Protein AF-A0A6A0QUQ3-F1 (afdb_monomer_lite)

Radius of gyration: 17.4 Å; chains: 1; bounding box: 43×22×56 Å

Sequence (161 aa):
MRSDGTLDIVVGSLIAGLGSYAFQFIAGRSLGEEAFAPIGVLLTAHFLAFLIVLVPVEQFIIRRLTLGARGWVLPVRGVALVVVTGMAAAITVAVSGDDYFRFTDRETLVMFAVATVVTHFVFATGRGYLAGFRRFRAYGRSSAAASLLRVAIAAAVALTV

Secondary structure (DSSP, 8-state):
----SHHHHHHHHHHHHHHHHHHHHHHHHHHHHHHHHHHHHHHHHHHHHIIIIIHHHHHHHHHHHHTT--S----HHHHHHHHHHHHHHHHHHHHHHHHH-TTS-HHHHHHHHHHHHHHHHHHHHHHHHHHHTT-HHHHHHHHHHHHHHHHHHHHHHHTT-

pLDDT: mean 84.94, std 10.02, range [44.75, 97.25]

Structure (mmCIF, N/CA/C/O backbone):
data_AF-A0A6A0QUQ3-F1
#
_entry.id   AF-A0A6A0QUQ3-F1
#
loop_
_atom_site.group_PDB
_atom_site.id
_atom_site.type_symbol
_atom_site.label_atom_id
_atom_site.label_alt_id
_atom_site.label_comp_id
_atom_site.label_asym_id
_atom_site.label_entity_id
_atom_site.label_seq_id
_atom_site.pdbx_PDB_ins_code
_atom_site.Cartn_x
_atom_site.Cartn_y
_atom_site.Cartn_z
_atom_site.occupancy
_atom_site.B_iso_or_equiv
_atom_site.auth_seq_id
_atom_site.auth_comp_id
_atom_site.auth_asym_id
_atom_site.auth_atom_id
_atom_site.pdbx_PDB_model_num
ATOM 1 N N . MET A 1 1 ? 0.926 9.967 30.945 1.00 44.75 1 MET A N 1
ATOM 2 C CA . MET A 1 1 ? -0.034 9.720 29.844 1.00 44.75 1 MET A CA 1
ATOM 3 C C . MET A 1 1 ? 0.541 8.609 28.974 1.00 44.75 1 MET A C 1
ATOM 5 O O . MET A 1 1 ? 1.677 8.749 28.542 1.00 44.75 1 MET A O 1
ATOM 9 N N . ARG A 1 2 ? -0.151 7.474 28.786 1.00 55.97 2 ARG A N 1
ATOM 10 C CA . ARG A 1 2 ? 0.251 6.495 27.753 1.00 55.97 2 ARG A CA 1
ATOM 11 C C . ARG A 1 2 ? 0.114 7.203 26.401 1.00 55.97 2 ARG A C 1
ATOM 13 O O . ARG A 1 2 ? -0.927 7.820 26.192 1.00 55.97 2 ARG A O 1
ATOM 20 N N . SER A 1 3 ? 1.144 7.187 25.550 1.00 73.88 3 SER A N 1
ATOM 21 C CA . SER A 1 3 ? 1.060 7.844 24.241 1.00 73.88 3 SER A CA 1
ATOM 22 C C . SER A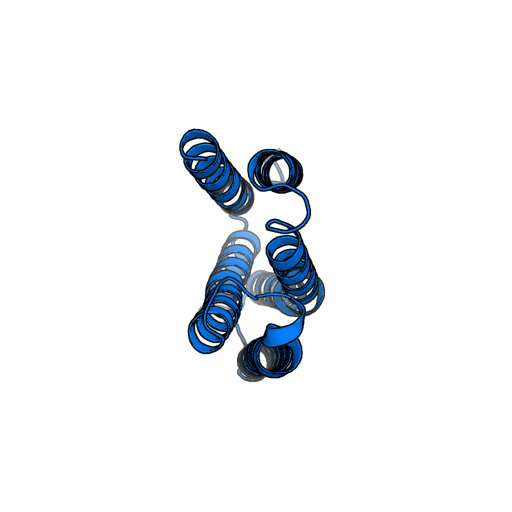 1 3 ? -0.124 7.265 23.466 1.00 73.88 3 SER A C 1
ATOM 24 O O . SER A 1 3 ? -0.360 6.057 23.464 1.00 73.88 3 SER A O 1
ATOM 26 N N . ASP A 1 4 ? -0.903 8.135 22.839 1.00 83.31 4 ASP A N 1
ATOM 27 C CA . ASP A 1 4 ? -2.070 7.785 22.023 1.00 83.31 4 ASP A CA 1
ATOM 28 C C . ASP A 1 4 ? -1.695 7.062 20.712 1.00 83.31 4 ASP A C 1
ATOM 30 O O . ASP A 1 4 ? -2.572 6.662 19.952 1.00 83.31 4 ASP A O 1
ATOM 34 N N . GLY A 1 5 ? -0.395 6.850 20.472 1.00 87.12 5 GLY A N 1
ATOM 35 C CA . GLY A 1 5 ? 0.155 6.216 19.277 1.00 87.12 5 GLY A CA 1
ATOM 36 C C . GLY A 1 5 ? 0.320 7.165 18.093 1.00 87.12 5 GLY A C 1
ATOM 37 O O . GLY A 1 5 ? 0.805 6.730 17.050 1.00 87.12 5 GLY A O 1
ATOM 38 N N . THR A 1 6 ? -0.018 8.451 18.240 1.00 90.44 6 THR A N 1
ATOM 39 C CA . THR A 1 6 ? 0.072 9.441 17.158 1.00 90.44 6 THR A CA 1
ATOM 40 C C . THR A 1 6 ? 1.494 9.536 16.617 1.00 90.44 6 THR A C 1
ATOM 42 O O . THR A 1 6 ? 1.705 9.412 15.413 1.00 90.44 6 THR A O 1
ATOM 45 N N . LEU A 1 7 ? 2.493 9.658 17.497 1.00 92.44 7 LEU A N 1
ATOM 46 C CA . LEU A 1 7 ? 3.898 9.714 17.080 1.00 92.44 7 LEU A CA 1
ATOM 47 C C . LEU A 1 7 ? 4.354 8.441 16.356 1.00 92.44 7 LEU A C 1
ATOM 49 O O . LEU A 1 7 ? 5.074 8.536 15.367 1.00 92.44 7 LEU A O 1
ATOM 53 N N . ASP A 1 8 ? 3.910 7.259 16.795 1.00 92.50 8 ASP A N 1
ATOM 54 C CA . ASP A 1 8 ? 4.256 5.995 16.134 1.00 92.50 8 ASP A CA 1
ATOM 55 C C . ASP A 1 8 ? 3.715 5.943 14.694 1.00 92.50 8 ASP A C 1
ATOM 57 O O . ASP A 1 8 ? 4.402 5.488 13.775 1.00 92.50 8 ASP A O 1
ATOM 61 N N . ILE A 1 9 ? 2.486 6.426 14.493 1.00 91.69 9 ILE A N 1
ATOM 62 C CA . ILE A 1 9 ? 1.848 6.513 13.176 1.00 91.69 9 ILE A CA 1
ATOM 63 C C . ILE A 1 9 ? 2.557 7.552 12.308 1.00 91.69 9 ILE A C 1
ATOM 65 O O . ILE A 1 9 ? 2.874 7.257 11.155 1.00 91.69 9 ILE A O 1
ATOM 69 N N . VAL A 1 10 ? 2.823 8.743 12.850 1.00 94.44 10 VAL A N 1
ATOM 70 C CA . VAL A 1 10 ? 3.461 9.849 12.123 1.00 94.44 10 VAL A CA 1
ATOM 71 C C . VAL A 1 10 ? 4.860 9.452 11.668 1.00 94.44 10 VAL A C 1
ATOM 73 O O . VAL A 1 10 ? 5.156 9.561 10.483 1.00 94.44 10 VAL A O 1
ATOM 76 N N . VAL A 1 11 ? 5.695 8.917 12.562 1.00 94.94 11 VAL A N 1
ATOM 77 C CA . VAL A 1 11 ? 7.059 8.485 12.217 1.00 94.94 11 VAL A CA 1
ATOM 78 C C . VAL A 1 11 ? 7.030 7.360 11.184 1.00 94.94 11 VAL A C 1
ATOM 80 O O . VAL A 1 11 ? 7.753 7.419 10.191 1.00 94.94 11 VAL A O 1
ATOM 83 N N . GLY A 1 12 ? 6.167 6.356 11.367 1.00 94.50 12 GLY A N 1
ATOM 84 C CA . GLY A 1 12 ? 6.028 5.266 10.401 1.00 94.50 12 GLY A CA 1
ATOM 85 C C . GLY A 1 12 ? 5.585 5.746 9.016 1.00 94.50 12 GLY A C 1
ATOM 86 O O . GLY A 1 12 ? 6.104 5.279 8.003 1.00 94.50 12 GLY A O 1
ATOM 87 N N . SER A 1 13 ? 4.664 6.710 8.972 1.00 93.06 13 SER A N 1
ATOM 88 C CA . SER A 1 13 ? 4.161 7.310 7.731 1.00 93.06 13 SER A CA 1
ATOM 89 C C . SER A 1 13 ? 5.204 8.206 7.067 1.00 93.06 13 SER A C 1
ATOM 91 O O . SER A 1 13 ? 5.341 8.173 5.849 1.00 93.06 13 SER A O 1
ATOM 93 N N . LEU A 1 14 ? 5.984 8.952 7.855 1.00 96.12 14 LEU A N 1
ATOM 94 C CA . LEU A 1 14 ? 7.083 9.775 7.359 1.00 96.12 14 LEU A CA 1
ATOM 95 C C . LEU A 1 14 ? 8.158 8.908 6.696 1.00 96.12 14 LEU A C 1
ATOM 97 O O . LEU A 1 14 ? 8.554 9.188 5.569 1.00 96.12 14 LEU A O 1
ATOM 101 N N . ILE A 1 15 ? 8.575 7.817 7.350 1.00 97.25 15 ILE A N 1
ATOM 102 C CA . ILE A 1 15 ? 9.527 6.860 6.767 1.00 97.25 15 ILE A CA 1
ATOM 103 C C . ILE A 1 15 ? 8.948 6.242 5.490 1.00 97.25 15 ILE A C 1
ATOM 105 O O . ILE A 1 15 ? 9.661 6.114 4.497 1.00 97.25 15 ILE A O 1
ATOM 109 N N . ALA A 1 16 ? 7.659 5.891 5.486 1.00 93.88 16 ALA A N 1
ATOM 110 C CA . ALA A 1 16 ? 7.006 5.343 4.303 1.00 93.88 16 ALA A CA 1
ATOM 111 C C . ALA A 1 16 ? 6.969 6.339 3.129 1.00 93.88 16 ALA A C 1
ATOM 113 O O . ALA A 1 16 ? 7.226 5.957 1.988 1.00 93.88 16 ALA A O 1
ATOM 114 N N . GLY A 1 17 ? 6.686 7.616 3.399 1.00 93.12 17 GLY A N 1
ATOM 115 C CA . GLY A 1 17 ? 6.683 8.677 2.391 1.00 93.12 17 GLY A CA 1
ATOM 116 C C . GLY A 1 17 ? 8.079 8.945 1.831 1.00 93.12 17 GLY A C 1
ATOM 117 O O . GLY A 1 17 ? 8.278 8.894 0.618 1.00 93.12 17 GLY A O 1
ATOM 118 N N . LEU A 1 18 ? 9.065 9.145 2.712 1.00 96.69 18 LEU A N 1
ATOM 119 C CA . LEU A 1 18 ? 10.458 9.376 2.319 1.00 96.69 18 LEU A CA 1
ATOM 120 C C . LEU A 1 18 ? 11.049 8.182 1.565 1.00 96.69 18 LEU A C 1
ATOM 122 O O . LEU A 1 18 ? 11.715 8.367 0.551 1.00 96.69 18 LEU A O 1
ATOM 126 N N . GLY A 1 19 ? 10.775 6.956 2.013 1.00 96.00 19 GLY A N 1
ATOM 127 C CA . GLY A 1 19 ? 11.219 5.754 1.316 1.00 96.00 19 GLY A CA 1
ATOM 128 C C . GLY A 1 19 ? 10.561 5.598 -0.058 1.00 96.00 19 GLY A C 1
ATOM 129 O O . GLY A 1 19 ? 11.213 5.165 -1.001 1.00 96.00 19 GLY A O 1
ATOM 130 N N . SER A 1 20 ? 9.294 5.992 -0.208 1.00 92.69 20 SER A N 1
ATOM 131 C CA . SER A 1 20 ? 8.607 5.943 -1.504 1.00 92.69 20 SER A CA 1
ATOM 132 C C . SER A 1 20 ? 9.196 6.953 -2.488 1.00 92.69 20 SER A C 1
ATOM 134 O O . SER A 1 20 ? 9.324 6.648 -3.672 1.00 92.69 20 SER A O 1
ATOM 136 N N . TYR A 1 21 ? 9.602 8.129 -2.000 1.00 93.94 21 TYR A N 1
ATOM 137 C CA . TYR A 1 21 ? 10.351 9.100 -2.794 1.00 93.94 21 TYR A CA 1
ATOM 138 C C . TYR A 1 21 ? 11.748 8.580 -3.158 1.00 93.94 21 TYR A C 1
ATOM 140 O O . TYR A 1 21 ? 12.130 8.618 -4.324 1.00 93.94 21 TYR A O 1
ATOM 148 N N . ALA A 1 22 ? 12.486 8.028 -2.190 1.00 96.06 22 ALA A N 1
ATOM 149 C CA . ALA A 1 22 ? 13.813 7.463 -2.426 1.00 96.06 22 ALA A CA 1
ATOM 150 C C . ALA A 1 22 ? 13.779 6.331 -3.463 1.00 96.06 22 ALA A C 1
ATOM 152 O O . ALA A 1 22 ? 14.635 6.287 -4.340 1.00 96.06 22 ALA A O 1
ATOM 153 N N . PHE A 1 23 ? 12.765 5.461 -3.414 1.00 94.31 23 PHE A N 1
ATOM 154 C CA . PHE A 1 23 ? 12.530 4.437 -4.432 1.00 94.31 23 PHE A CA 1
ATOM 155 C C . PHE A 1 23 ? 12.394 5.049 -5.832 1.00 94.31 23 PHE A C 1
ATOM 157 O O . PHE A 1 23 ? 13.115 4.640 -6.738 1.00 94.31 23 PHE A O 1
ATOM 164 N N . GLN A 1 24 ? 11.516 6.045 -6.002 1.00 92.31 24 GLN A N 1
ATOM 165 C CA . GLN A 1 24 ? 11.309 6.705 -7.297 1.00 92.31 24 GLN A CA 1
ATOM 166 C C . GLN A 1 24 ? 12.584 7.387 -7.795 1.00 92.31 24 GLN A C 1
ATOM 168 O O . GLN A 1 24 ? 12.930 7.273 -8.966 1.00 92.31 24 GLN A O 1
ATOM 173 N N . PHE A 1 25 ? 13.306 8.058 -6.897 1.00 94.75 25 PHE A N 1
ATOM 174 C CA . PHE A 1 25 ? 14.551 8.738 -7.225 1.00 94.75 25 PHE A CA 1
ATOM 175 C C . PHE A 1 25 ? 15.645 7.762 -7.678 1.00 94.75 25 PHE A C 1
ATOM 177 O O . PHE A 1 25 ? 16.256 7.980 -8.722 1.00 94.75 25 PHE A O 1
ATOM 184 N N . ILE A 1 26 ? 15.883 6.689 -6.914 1.00 94.81 26 ILE A N 1
ATOM 185 C CA . ILE A 1 26 ? 16.905 5.682 -7.230 1.00 94.81 26 ILE A CA 1
ATOM 186 C C . ILE A 1 26 ? 16.553 4.989 -8.544 1.00 94.81 26 ILE A C 1
ATOM 188 O O . ILE A 1 26 ? 17.373 4.986 -9.455 1.00 94.81 26 ILE A O 1
ATOM 192 N N . ALA A 1 27 ? 15.328 4.469 -8.664 1.00 90.19 27 ALA A N 1
ATOM 193 C CA . ALA A 1 27 ? 14.897 3.725 -9.842 1.00 90.19 27 ALA A CA 1
ATOM 194 C C . ALA A 1 27 ? 14.888 4.592 -11.111 1.00 90.19 27 ALA A C 1
ATOM 196 O O . ALA A 1 27 ? 15.363 4.148 -12.152 1.00 90.19 27 ALA A O 1
ATOM 197 N N . GLY A 1 28 ? 14.410 5.838 -11.028 1.00 90.62 28 GLY A N 1
ATOM 198 C CA . GLY A 1 28 ? 14.412 6.756 -12.170 1.00 90.62 28 GLY A CA 1
ATOM 199 C C . GLY A 1 28 ? 15.822 7.136 -12.630 1.00 90.62 28 GLY A C 1
ATOM 200 O O . GLY A 1 28 ? 16.074 7.243 -13.826 1.00 90.62 28 GLY A O 1
ATOM 201 N N . ARG A 1 29 ? 16.768 7.295 -11.693 1.00 92.56 29 ARG A N 1
ATOM 202 C CA . ARG A 1 29 ? 18.179 7.572 -12.010 1.00 92.56 29 ARG A CA 1
ATOM 203 C C . ARG A 1 29 ? 18.900 6.359 -12.594 1.00 92.56 29 ARG A C 1
ATOM 205 O O . ARG A 1 29 ? 19.706 6.544 -13.496 1.00 92.56 29 ARG A O 1
ATOM 212 N N . SER A 1 30 ? 18.651 5.160 -12.065 1.00 92.94 30 SER A N 1
ATOM 213 C CA . SER A 1 30 ? 19.370 3.948 -12.471 1.00 92.94 30 SER A CA 1
ATOM 214 C C . SER A 1 30 ? 18.863 3.366 -13.787 1.00 92.94 30 SER A C 1
ATOM 216 O O . SER A 1 30 ? 19.653 2.843 -14.559 1.00 92.94 30 SER A O 1
ATOM 218 N N . LEU A 1 31 ? 17.554 3.439 -14.048 1.00 88.06 31 LEU A N 1
ATOM 219 C CA . LEU A 1 31 ? 16.942 2.844 -15.242 1.00 88.06 31 LEU A CA 1
ATOM 220 C C . LEU A 1 31 ? 16.875 3.816 -16.430 1.00 88.06 31 LEU A C 1
ATOM 222 O O . LEU A 1 31 ? 16.740 3.379 -17.570 1.00 88.06 31 LEU A O 1
ATOM 226 N N . GLY A 1 32 ? 16.967 5.125 -16.185 1.00 88.12 32 GLY A N 1
ATOM 227 C CA . GLY A 1 32 ? 16.694 6.137 -17.203 1.00 88.12 32 GLY A CA 1
ATOM 228 C C . GLY A 1 32 ? 15.197 6.279 -17.509 1.00 88.12 32 GLY A C 1
ATOM 229 O O . GLY A 1 32 ? 14.359 5.513 -17.033 1.00 88.12 32 GLY A O 1
ATOM 230 N N . GLU A 1 33 ? 14.849 7.302 -18.289 1.00 85.38 33 GLU A N 1
ATOM 231 C CA . GLU A 1 33 ? 13.456 7.714 -18.510 1.00 85.38 33 GLU A CA 1
ATOM 232 C C . GLU A 1 33 ? 12.616 6.636 -19.211 1.00 85.38 33 GLU A C 1
ATOM 234 O O . GLU A 1 33 ? 11.530 6.302 -18.735 1.00 85.38 33 GLU A O 1
ATOM 239 N N . GLU A 1 34 ? 13.137 6.038 -20.286 1.00 82.12 34 GLU A N 1
ATOM 240 C CA . GLU A 1 34 ? 12.403 5.051 -21.089 1.00 82.12 34 GLU A CA 1
ATOM 241 C C . GLU A 1 34 ? 12.066 3.778 -20.302 1.00 82.12 34 GLU A C 1
ATOM 243 O O . GLU A 1 34 ? 10.930 3.306 -20.343 1.00 82.12 34 GLU A O 1
ATOM 248 N N . ALA A 1 35 ? 13.026 3.228 -19.551 1.00 81.69 35 ALA A N 1
ATOM 249 C CA . ALA A 1 35 ? 12.805 2.004 -18.784 1.00 81.69 35 ALA A CA 1
ATOM 250 C C . ALA A 1 35 ? 12.042 2.256 -17.470 1.00 81.69 35 ALA A C 1
ATOM 252 O O . ALA A 1 35 ? 11.388 1.347 -16.955 1.00 81.69 35 ALA A O 1
ATOM 253 N N . PHE A 1 36 ? 12.077 3.480 -16.927 1.00 85.31 36 PHE A N 1
ATOM 254 C CA . PHE A 1 36 ? 11.318 3.834 -15.726 1.00 85.31 36 PHE A CA 1
ATOM 255 C C . PHE A 1 36 ? 9.860 4.227 -16.008 1.00 85.31 36 PHE A C 1
ATOM 257 O O . PHE A 1 36 ? 9.003 4.004 -15.151 1.00 85.31 36 PHE A O 1
ATOM 264 N N . ALA A 1 37 ? 9.545 4.771 -17.187 1.00 82.44 37 ALA A N 1
ATOM 265 C CA . ALA A 1 37 ? 8.188 5.166 -17.581 1.00 82.44 37 ALA A CA 1
ATOM 266 C C . A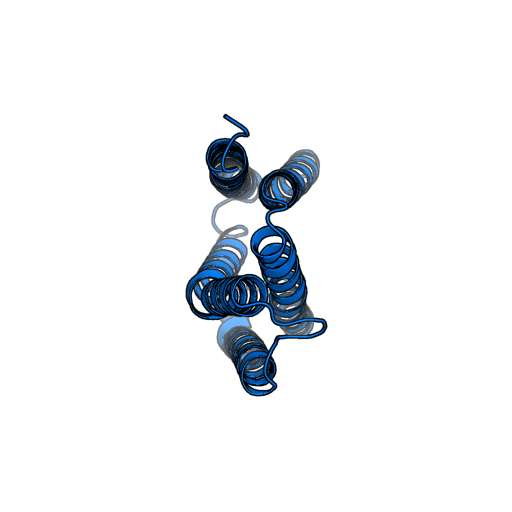LA A 1 37 ? 7.097 4.115 -17.255 1.00 82.44 37 ALA A C 1
ATOM 268 O O . ALA A 1 37 ? 6.135 4.460 -16.556 1.00 82.44 37 ALA A O 1
ATOM 269 N N . PRO A 1 38 ? 7.237 2.832 -17.649 1.00 76.88 38 PRO A N 1
ATOM 270 C CA . PRO A 1 38 ? 6.269 1.790 -17.298 1.00 76.88 38 PRO A CA 1
ATOM 271 C C . PRO A 1 38 ? 6.081 1.596 -15.784 1.00 76.88 38 PRO A C 1
ATOM 273 O O . PRO A 1 38 ? 4.959 1.427 -15.297 1.00 76.88 38 PRO A O 1
ATOM 276 N N . ILE A 1 39 ? 7.173 1.652 -15.017 1.00 81.38 39 ILE A N 1
ATOM 277 C CA . ILE A 1 39 ? 7.153 1.510 -13.554 1.00 81.38 39 ILE A CA 1
ATOM 278 C C . ILE A 1 39 ? 6.410 2.688 -12.924 1.00 81.38 39 ILE A C 1
ATOM 280 O O . ILE A 1 39 ? 5.596 2.486 -12.022 1.00 81.38 39 ILE A O 1
ATOM 284 N N . GLY A 1 40 ? 6.651 3.904 -13.418 1.00 82.75 40 GLY A N 1
ATOM 285 C CA . GLY A 1 40 ? 5.958 5.113 -12.981 1.00 82.75 40 GLY A CA 1
ATOM 286 C C . GLY A 1 40 ? 4.441 4.998 -13.141 1.00 82.75 40 GLY A C 1
ATOM 287 O O . GLY A 1 40 ? 3.708 5.242 -12.185 1.00 82.75 40 GLY A O 1
ATOM 288 N N . VAL A 1 41 ? 3.967 4.535 -14.303 1.00 78.44 41 VAL A N 1
ATOM 289 C CA . VAL A 1 41 ? 2.530 4.337 -14.567 1.00 78.44 41 VAL A CA 1
ATOM 290 C C . VAL A 1 41 ? 1.916 3.308 -13.612 1.00 78.44 41 VAL A C 1
ATOM 292 O O . VAL A 1 41 ? 0.881 3.582 -12.996 1.00 78.44 41 VAL A O 1
ATOM 295 N N . LEU A 1 42 ? 2.559 2.146 -13.433 1.00 77.44 42 LEU A N 1
ATOM 296 C CA . LEU A 1 42 ? 2.086 1.121 -12.492 1.00 77.44 42 LEU A CA 1
ATOM 297 C C . LEU A 1 42 ? 2.050 1.642 -11.056 1.00 77.44 42 LEU A C 1
ATOM 299 O O . LEU A 1 42 ? 1.106 1.362 -10.316 1.00 77.44 42 LEU A O 1
ATOM 303 N N . LEU A 1 43 ? 3.057 2.421 -10.664 1.00 83.44 43 LEU A N 1
ATOM 304 C CA . LEU A 1 43 ? 3.136 3.017 -9.340 1.00 83.44 43 LEU A CA 1
ATOM 305 C C . LEU A 1 43 ? 2.008 4.034 -9.116 1.00 83.44 43 LEU A C 1
ATOM 307 O O . LEU A 1 43 ? 1.381 4.026 -8.057 1.00 83.44 43 LEU A O 1
ATOM 311 N N . THR A 1 44 ? 1.693 4.865 -10.111 1.00 82.94 44 THR A N 1
ATOM 312 C CA . THR A 1 44 ? 0.558 5.797 -10.055 1.00 82.94 44 THR A CA 1
ATOM 313 C C . THR A 1 44 ? -0.769 5.056 -9.934 1.00 82.94 44 THR A C 1
ATOM 315 O O . THR A 1 44 ? -1.566 5.367 -9.044 1.00 82.94 44 THR A O 1
ATOM 318 N N . ALA A 1 45 ? -1.002 4.046 -10.776 1.00 77.44 45 ALA A N 1
ATOM 319 C CA . ALA A 1 45 ? -2.208 3.224 -10.708 1.00 77.44 45 ALA A CA 1
ATOM 320 C C . ALA A 1 45 ? -2.339 2.538 -9.339 1.00 77.44 45 ALA A C 1
ATOM 322 O O . ALA A 1 45 ? -3.410 2.547 -8.727 1.00 77.44 45 ALA A O 1
ATOM 323 N N . HIS A 1 46 ? -1.229 2.012 -8.816 1.00 81.50 46 HIS A N 1
ATOM 324 C CA . HIS A 1 46 ? -1.158 1.439 -7.481 1.00 81.50 46 HIS A CA 1
ATOM 325 C C . HIS A 1 46 ? -1.536 2.455 -6.393 1.00 81.50 46 HIS A C 1
ATOM 327 O O . HIS A 1 46 ? -2.363 2.135 -5.539 1.00 81.50 46 HIS A O 1
ATOM 333 N N . PHE A 1 47 ? -0.977 3.669 -6.417 1.00 84.94 47 PHE A N 1
ATOM 334 C CA . PHE A 1 47 ? -1.297 4.700 -5.426 1.00 84.94 47 PHE A CA 1
ATOM 335 C C . PHE A 1 47 ? -2.770 5.103 -5.464 1.00 84.94 47 PHE A C 1
ATOM 337 O O . PHE A 1 47 ? -3.388 5.230 -4.406 1.00 84.94 47 PHE A O 1
ATOM 344 N N . LEU A 1 48 ? -3.353 5.249 -6.656 1.00 81.56 48 LEU A N 1
ATOM 345 C CA . LEU A 1 48 ? -4.780 5.530 -6.809 1.00 81.56 48 LEU A CA 1
ATOM 346 C C . LEU A 1 48 ? -5.633 4.396 -6.236 1.00 81.56 48 LEU A C 1
ATOM 348 O O . LEU A 1 48 ? -6.516 4.654 -5.422 1.00 81.56 48 LEU A O 1
ATOM 352 N N . ALA A 1 49 ? -5.335 3.141 -6.583 1.00 79.25 49 ALA A N 1
ATOM 353 C CA . ALA A 1 49 ? -6.038 1.986 -6.028 1.00 79.25 49 ALA A CA 1
ATOM 354 C C . ALA A 1 49 ? -5.900 1.921 -4.497 1.00 79.25 49 ALA A C 1
ATOM 356 O O . ALA A 1 49 ? -6.876 1.681 -3.782 1.00 79.25 49 ALA A O 1
ATOM 357 N N . PHE A 1 50 ? -4.702 2.186 -3.974 1.00 85.19 50 PHE A N 1
ATOM 358 C CA . PHE A 1 50 ? -4.452 2.185 -2.541 1.00 85.19 50 PHE A CA 1
ATOM 359 C C . PHE A 1 50 ? -5.273 3.266 -1.828 1.00 85.19 50 PHE A C 1
ATOM 361 O O . PHE A 1 50 ? -5.980 2.960 -0.871 1.00 85.19 50 PHE A O 1
ATOM 368 N N . LEU A 1 51 ? -5.237 4.509 -2.310 1.00 87.25 51 LEU A N 1
ATOM 369 C CA . LEU A 1 51 ? -5.933 5.637 -1.687 1.00 87.25 51 LEU A CA 1
ATOM 370 C C . LEU A 1 51 ? -7.458 5.557 -1.830 1.00 87.25 51 LEU A C 1
ATOM 372 O O . LEU A 1 51 ? -8.172 5.837 -0.871 1.00 87.25 51 LEU A O 1
ATOM 376 N N . ILE A 1 52 ? -7.962 5.177 -3.004 1.00 83.69 52 ILE A N 1
ATOM 377 C CA . ILE A 1 52 ? -9.400 5.209 -3.312 1.00 83.69 52 ILE A CA 1
ATOM 378 C C . ILE A 1 52 ? -10.116 3.973 -2.768 1.00 83.69 52 ILE A C 1
ATOM 380 O O . ILE A 1 52 ? -11.274 4.063 -2.370 1.00 83.69 52 ILE A O 1
ATOM 384 N N . VAL A 1 53 ? -9.451 2.816 -2.739 1.00 81.56 53 VAL A N 1
ATOM 385 C CA . VAL A 1 53 ? -10.103 1.539 -2.410 1.00 81.56 53 VAL A CA 1
ATOM 386 C C . VAL A 1 53 ? -9.595 0.977 -1.093 1.00 81.56 53 VAL A C 1
ATOM 388 O O . VAL A 1 53 ? -10.385 0.673 -0.197 1.00 81.56 53 VAL A O 1
ATOM 391 N N . LEU A 1 54 ? -8.276 0.855 -0.945 1.00 86.94 54 LEU A N 1
ATOM 392 C CA . LEU A 1 54 ? -7.695 0.128 0.184 1.00 86.94 54 LEU A CA 1
ATOM 393 C C . LEU A 1 54 ? -7.706 0.937 1.484 1.00 86.94 54 LEU A C 1
ATOM 395 O O . LEU A 1 54 ? -7.966 0.369 2.545 1.00 86.94 54 LEU A O 1
ATOM 399 N N . VAL A 1 55 ? -7.509 2.255 1.422 1.00 90.25 55 VAL A N 1
ATOM 400 C CA . VAL A 1 55 ? -7.618 3.127 2.600 1.00 90.25 55 VAL A CA 1
ATOM 401 C C . VAL A 1 55 ? -9.045 3.117 3.168 1.00 90.25 55 VAL A C 1
ATOM 403 O O . VAL A 1 55 ? -9.177 2.888 4.369 1.00 90.25 55 VAL A O 1
ATOM 406 N N . PRO A 1 56 ? -10.133 3.266 2.386 1.00 88.50 56 PRO A N 1
ATOM 407 C CA . PRO A 1 56 ? -11.488 3.114 2.923 1.00 88.50 56 PRO A CA 1
ATOM 408 C C . PRO A 1 56 ? -11.764 1.745 3.550 1.00 88.50 56 PRO A C 1
ATOM 410 O O . PRO A 1 56 ? -12.418 1.674 4.592 1.00 88.50 56 PRO A O 1
ATOM 413 N N . VAL A 1 57 ? -11.242 0.664 2.962 1.00 88.88 57 VAL A N 1
ATOM 414 C CA . VAL A 1 57 ? -11.319 -0.684 3.549 1.00 88.88 57 VAL A CA 1
ATOM 415 C C . VAL A 1 57 ? -10.627 -0.723 4.913 1.00 88.88 57 VAL A C 1
ATOM 417 O O . VAL A 1 57 ? -11.208 -1.199 5.890 1.00 88.88 57 VAL A O 1
ATOM 420 N N . GLU A 1 58 ? -9.419 -0.175 5.002 1.00 93.06 58 GLU A N 1
ATOM 421 C CA . GLU A 1 58 ? -8.671 -0.062 6.250 1.00 93.06 58 GLU A CA 1
ATOM 422 C C . GLU A 1 58 ? -9.450 0.739 7.308 1.00 93.06 58 GLU A C 1
ATOM 424 O O . GLU A 1 58 ? -9.653 0.255 8.423 1.00 93.06 58 GLU A O 1
ATOM 429 N N . GLN A 1 59 ? -9.956 1.924 6.950 1.00 92.81 59 GLN A N 1
ATOM 430 C CA . GLN A 1 59 ? -10.745 2.778 7.846 1.00 92.81 59 GLN A CA 1
ATOM 431 C C . GLN A 1 59 ? -12.031 2.087 8.317 1.00 92.81 59 GLN A C 1
ATOM 433 O O . GLN A 1 59 ? -12.413 2.182 9.487 1.00 92.81 59 GLN A O 1
ATOM 438 N N . PHE A 1 60 ? -12.689 1.338 7.431 1.00 91.44 60 PHE A N 1
ATOM 439 C CA . PHE A 1 60 ? -13.867 0.555 7.777 1.00 91.44 60 PHE A CA 1
ATOM 440 C C . PHE A 1 60 ? -13.550 -0.524 8.825 1.00 91.44 60 PHE A C 1
ATOM 442 O O . PHE A 1 60 ? -14.289 -0.658 9.806 1.00 91.44 60 PHE A O 1
ATOM 449 N N . ILE A 1 61 ? -12.453 -1.269 8.649 1.00 93.19 61 ILE A N 1
ATOM 450 C CA . ILE A 1 61 ? -12.003 -2.289 9.610 1.00 93.19 61 ILE A CA 1
ATOM 451 C C . ILE A 1 61 ? -11.725 -1.643 10.969 1.00 93.19 61 ILE A C 1
ATOM 453 O O . ILE A 1 61 ? -12.244 -2.116 11.984 1.00 93.19 61 ILE A O 1
ATOM 457 N N . ILE A 1 62 ? -10.978 -0.532 10.986 1.00 94.44 62 ILE A N 1
ATOM 458 C CA . ILE A 1 62 ? -10.666 0.224 12.208 1.00 94.44 62 ILE A CA 1
ATOM 459 C C . ILE A 1 62 ? -11.956 0.597 12.938 1.00 94.44 62 ILE A C 1
ATOM 461 O O . ILE A 1 62 ? -12.106 0.293 14.125 1.00 94.44 62 ILE A O 1
ATOM 465 N N . ARG A 1 63 ? -12.918 1.199 12.228 1.00 93.69 63 ARG A N 1
ATOM 466 C CA . ARG A 1 63 ? -14.214 1.597 12.792 1.00 93.69 63 ARG A CA 1
ATOM 467 C C . ARG A 1 63 ? -14.955 0.410 13.402 1.00 93.69 63 ARG A C 1
ATOM 469 O O . ARG A 1 63 ? -15.426 0.505 14.531 1.00 93.69 63 ARG A O 1
ATOM 476 N N . ARG A 1 64 ? -15.071 -0.709 12.681 1.00 93.56 64 ARG A N 1
ATOM 477 C CA . ARG A 1 64 ? -15.808 -1.892 13.159 1.00 93.56 64 ARG A CA 1
ATOM 478 C C . ARG A 1 64 ? -15.194 -2.483 14.422 1.00 93.56 64 ARG A C 1
ATOM 480 O O . ARG A 1 64 ? -15.934 -2.790 15.352 1.00 93.56 64 ARG A O 1
ATOM 487 N N . LEU A 1 65 ? -13.872 -2.618 14.462 1.00 94.31 65 LEU A N 1
ATOM 488 C CA . LEU A 1 65 ? -13.165 -3.146 15.630 1.00 94.31 65 LEU A CA 1
ATOM 489 C C . LEU A 1 65 ? -13.247 -2.189 16.823 1.00 94.31 65 LEU A C 1
ATOM 491 O O . LEU A 1 65 ? -13.460 -2.632 17.948 1.00 94.31 65 LEU A O 1
ATOM 495 N N . THR A 1 66 ? -13.179 -0.879 16.573 1.00 92.81 66 THR A N 1
ATOM 496 C CA . THR A 1 66 ? -13.329 0.149 17.618 1.00 92.81 66 THR A CA 1
ATOM 497 C C . THR A 1 66 ? -14.733 0.131 18.230 1.00 92.81 66 THR A C 1
ATOM 499 O O . THR A 1 66 ? -14.883 0.316 19.432 1.00 92.81 66 THR A O 1
ATOM 502 N N . LEU A 1 67 ? -15.760 -0.163 17.424 1.00 94.19 67 LEU A N 1
ATOM 503 C CA . LEU A 1 67 ? -17.143 -0.367 17.876 1.00 94.19 67 LEU A CA 1
ATOM 504 C C . LEU A 1 67 ? -17.378 -1.729 18.562 1.00 94.19 67 LEU A C 1
ATOM 506 O O . LEU A 1 67 ? -18.514 -2.055 18.897 1.00 94.19 67 LEU A O 1
ATOM 510 N N . GLY A 1 68 ? -16.332 -2.535 18.773 1.00 92.50 68 GLY A N 1
ATOM 511 C CA . GLY A 1 68 ? -16.404 -3.787 19.529 1.00 92.50 68 GLY A CA 1
ATOM 512 C C . GLY A 1 68 ? -16.684 -5.041 18.699 1.00 92.50 68 GLY A C 1
ATOM 513 O O . GLY A 1 68 ? -16.930 -6.102 19.276 1.00 92.50 68 GLY A O 1
ATOM 514 N N . ALA A 1 69 ? -16.633 -4.966 17.363 1.00 90.56 69 ALA A N 1
ATOM 515 C CA . ALA A 1 69 ? -16.728 -6.165 16.532 1.00 90.56 69 ALA A CA 1
ATOM 516 C C . ALA A 1 69 ? -15.564 -7.132 16.825 1.00 90.56 69 ALA A C 1
ATOM 518 O O . ALA A 1 69 ? -14.430 -6.713 17.055 1.00 90.56 69 ALA A O 1
ATOM 519 N N . ARG A 1 70 ? -15.843 -8.439 16.795 1.00 86.88 70 ARG A N 1
ATOM 520 C CA . ARG A 1 70 ? -14.856 -9.508 17.009 1.00 86.88 70 ARG A CA 1
ATOM 521 C C . ARG A 1 70 ? -14.711 -10.354 15.744 1.00 86.88 70 ARG A C 1
ATOM 523 O O . ARG A 1 70 ? -15.675 -10.525 15.006 1.00 86.88 70 ARG A O 1
ATOM 530 N N . GLY A 1 71 ? -13.519 -10.907 15.522 1.00 83.94 71 GLY A N 1
ATOM 531 C CA . GLY A 1 71 ? -13.245 -11.819 14.407 1.00 83.94 71 GLY A CA 1
ATOM 532 C C . GLY A 1 71 ? -13.089 -11.129 13.045 1.00 83.94 71 GLY A C 1
ATOM 533 O O . GLY A 1 71 ? -12.525 -10.035 12.938 1.00 83.94 71 GLY A O 1
ATOM 534 N N . TRP A 1 72 ? -13.543 -11.801 11.985 1.00 84.56 72 TRP A N 1
ATOM 535 C CA . TRP A 1 72 ? -13.495 -11.277 10.620 1.00 84.56 72 TRP A CA 1
ATOM 536 C C . TRP A 1 72 ? -14.553 -10.184 10.423 1.00 84.56 72 TRP A C 1
ATOM 538 O O . TRP A 1 72 ? -15.748 -10.453 10.529 1.00 84.56 72 TRP A O 1
ATOM 548 N N . VAL A 1 73 ? -14.128 -8.947 10.148 1.00 87.56 73 VAL A N 1
ATOM 549 C CA . VAL A 1 73 ? -15.043 -7.790 10.065 1.00 87.56 73 VAL A CA 1
ATOM 550 C C . VAL A 1 73 ? -15.257 -7.277 8.649 1.00 87.56 73 VAL A C 1
ATOM 552 O O . VAL A 1 73 ? -16.108 -6.410 8.451 1.00 87.56 73 VAL A O 1
ATOM 555 N N . LEU A 1 74 ? -14.509 -7.782 7.668 1.00 82.94 74 LEU A N 1
ATOM 556 C CA . LEU A 1 74 ? -14.599 -7.288 6.303 1.00 82.94 74 LEU A CA 1
ATOM 557 C C . LEU A 1 74 ? -15.857 -7.843 5.606 1.00 82.94 74 LEU A C 1
ATOM 559 O O . LEU A 1 74 ? -16.001 -9.062 5.483 1.00 82.94 74 LEU A O 1
ATOM 563 N N . PRO A 1 75 ? -16.770 -6.982 5.122 1.00 77.19 75 PRO A N 1
ATOM 564 C CA . PRO A 1 75 ? -17.975 -7.426 4.443 1.00 77.19 75 PRO A CA 1
ATOM 565 C C . PRO A 1 75 ? -17.635 -7.984 3.062 1.00 77.19 75 PRO A C 1
ATOM 567 O O . PRO A 1 75 ? -16.720 -7.502 2.395 1.00 77.19 75 PRO A O 1
ATOM 570 N N . VAL A 1 76 ? -18.456 -8.919 2.580 1.00 78.62 76 VAL A N 1
ATOM 571 C CA . VAL A 1 76 ? -18.353 -9.491 1.223 1.00 78.62 76 VAL A CA 1
ATOM 572 C C . VAL A 1 76 ? -18.284 -8.400 0.148 1.00 78.62 76 VAL A C 1
ATOM 574 O O . VAL A 1 76 ? -17.520 -8.515 -0.800 1.00 78.62 76 VAL A O 1
ATOM 577 N N . ARG A 1 77 ? -19.005 -7.284 0.331 1.00 74.44 77 ARG A N 1
ATOM 578 C CA . ARG A 1 77 ? -18.952 -6.126 -0.579 1.00 74.44 77 ARG A CA 1
ATOM 579 C C . ARG A 1 77 ? -17.569 -5.461 -0.642 1.00 74.44 77 ARG A C 1
ATOM 581 O O . ARG A 1 77 ? -17.182 -4.987 -1.700 1.00 74.44 77 ARG A O 1
ATOM 588 N N . GLY A 1 78 ? -16.823 -5.442 0.465 1.00 72.44 78 GLY A N 1
ATOM 589 C CA . GLY A 1 78 ? -15.449 -4.931 0.500 1.00 72.44 78 GLY A CA 1
ATOM 590 C C . GLY A 1 78 ? -14.482 -5.851 -0.245 1.00 72.44 78 GLY A C 1
ATOM 591 O O . GLY A 1 78 ? -13.637 -5.372 -0.993 1.00 72.44 78 GLY A O 1
ATOM 592 N N . VAL A 1 79 ? -14.670 -7.168 -0.116 1.00 77.00 79 VAL A N 1
ATOM 593 C CA . VAL A 1 79 ? -13.934 -8.163 -0.914 1.00 77.00 79 VAL A CA 1
ATOM 594 C C . VAL A 1 79 ? -14.256 -7.999 -2.401 1.00 77.00 79 VAL A C 1
ATOM 596 O O . VAL A 1 79 ? -13.346 -7.936 -3.221 1.00 77.00 79 VAL A O 1
ATOM 599 N N . ALA A 1 80 ? -15.537 -7.849 -2.752 1.00 78.44 80 ALA A N 1
ATOM 600 C CA . ALA A 1 80 ? -15.969 -7.640 -4.131 1.00 78.44 80 ALA A CA 1
ATOM 601 C C . ALA A 1 80 ? -15.370 -6.365 -4.746 1.00 78.44 80 ALA A C 1
ATOM 603 O O . ALA A 1 80 ? -14.895 -6.409 -5.875 1.00 78.44 80 ALA A O 1
ATOM 604 N N . LEU A 1 81 ? -15.322 -5.252 -4.004 1.00 73.00 81 LEU A N 1
ATOM 605 C CA . LEU A 1 81 ? -14.714 -4.007 -4.484 1.00 73.00 81 LEU A CA 1
ATOM 606 C C . LEU A 1 81 ? -13.225 -4.188 -4.812 1.00 73.00 81 LEU A C 1
ATOM 608 O O . LEU A 1 81 ? -12.742 -3.673 -5.817 1.00 73.00 81 LEU A O 1
ATOM 612 N N . VAL A 1 82 ? -12.505 -4.957 -3.997 1.00 72.38 82 VAL A N 1
ATOM 613 C CA . VAL A 1 82 ? -11.086 -5.267 -4.219 1.00 72.38 82 VAL A CA 1
ATOM 614 C C . VAL A 1 82 ? -10.903 -6.157 -5.441 1.00 72.38 82 VAL A C 1
ATOM 616 O O . VAL A 1 82 ? -10.032 -5.878 -6.258 1.00 72.38 82 VAL A O 1
ATOM 619 N N . VAL A 1 83 ? -11.746 -7.180 -5.603 1.00 78.06 83 VAL A N 1
ATOM 620 C CA . VAL A 1 83 ? -11.739 -8.045 -6.793 1.00 78.06 83 VAL A CA 1
ATOM 621 C C . VAL A 1 83 ? -12.001 -7.225 -8.053 1.00 78.06 83 VAL A C 1
ATOM 623 O O . VAL A 1 83 ? -11.245 -7.334 -9.013 1.00 78.06 83 VAL A O 1
ATOM 626 N N . VAL A 1 84 ? -13.011 -6.352 -8.037 1.00 79.56 84 VAL A N 1
ATOM 627 C CA . VAL A 1 84 ? -13.334 -5.470 -9.169 1.00 79.56 84 VAL A CA 1
ATOM 628 C C . VAL A 1 84 ? -12.187 -4.504 -9.458 1.00 79.56 84 VAL A C 1
ATOM 630 O O . VAL A 1 84 ? -11.842 -4.308 -10.616 1.00 79.56 84 VAL A O 1
ATOM 633 N N . THR A 1 85 ? -11.545 -3.947 -8.431 1.00 74.50 85 THR A N 1
ATOM 634 C CA . THR A 1 85 ? -10.390 -3.048 -8.602 1.00 74.50 85 THR A CA 1
ATOM 635 C C . THR A 1 85 ? -9.184 -3.785 -9.178 1.00 74.50 85 THR A C 1
ATOM 637 O O . THR A 1 85 ? -8.520 -3.270 -10.072 1.00 74.50 85 THR A O 1
ATOM 640 N N . GLY A 1 86 ? -8.915 -5.006 -8.707 1.00 74.62 86 GLY A N 1
ATOM 641 C CA . GLY A 1 86 ? -7.863 -5.865 -9.248 1.00 74.62 86 GLY A CA 1
ATOM 642 C C . GLY A 1 86 ? -8.122 -6.246 -10.700 1.00 74.62 86 GLY A C 1
ATOM 643 O O . GLY A 1 86 ? -7.215 -6.173 -11.522 1.00 74.62 86 GLY A O 1
ATOM 644 N N . MET A 1 87 ? -9.371 -6.573 -11.030 1.00 76.25 87 MET A N 1
ATOM 645 C CA . MET A 1 87 ? -9.794 -6.886 -12.391 1.00 76.25 87 MET A CA 1
ATOM 646 C C . MET A 1 87 ? -9.708 -5.659 -13.304 1.00 76.25 87 MET A C 1
ATOM 648 O O . MET A 1 87 ? -9.195 -5.769 -14.408 1.00 76.25 87 MET A O 1
ATOM 652 N N . ALA A 1 88 ? -10.127 -4.481 -12.837 1.00 77.31 88 ALA A N 1
ATOM 653 C CA . ALA A 1 88 ? -9.989 -3.234 -13.582 1.00 77.31 88 ALA A CA 1
ATOM 654 C C . ALA A 1 88 ? -8.513 -2.892 -13.835 1.00 77.31 88 ALA A C 1
ATOM 656 O O . ALA A 1 88 ? -8.153 -2.582 -14.963 1.00 77.31 88 ALA A O 1
ATOM 657 N N . ALA A 1 89 ? -7.645 -3.018 -12.826 1.00 73.81 89 ALA A N 1
ATOM 658 C CA . ALA A 1 89 ? -6.206 -2.818 -12.991 1.00 73.81 89 ALA A CA 1
ATOM 659 C C . ALA A 1 89 ? -5.602 -3.813 -13.999 1.00 73.81 89 ALA A C 1
ATOM 661 O O . ALA A 1 89 ? -4.850 -3.408 -14.882 1.00 73.81 89 ALA A O 1
ATOM 662 N N . ALA A 1 90 ? -5.973 -5.093 -13.903 1.00 73.44 90 ALA A N 1
ATOM 663 C CA . ALA A 1 90 ? -5.547 -6.138 -14.829 1.00 73.44 90 ALA A CA 1
ATOM 664 C C . ALA A 1 90 ? -6.008 -5.865 -16.269 1.00 73.44 90 ALA A C 1
ATOM 666 O O . ALA A 1 90 ? -5.207 -5.981 -17.189 1.00 73.44 90 ALA A O 1
ATOM 667 N N . ILE A 1 91 ? -7.268 -5.460 -16.465 1.00 75.00 91 ILE A N 1
ATOM 668 C CA . ILE A 1 91 ? -7.822 -5.111 -17.780 1.00 75.00 91 ILE A CA 1
ATOM 669 C C . ILE A 1 91 ? -7.112 -3.887 -18.353 1.00 75.00 91 ILE A C 1
ATOM 671 O O . ILE A 1 91 ? -6.714 -3.921 -19.512 1.00 75.00 91 ILE A O 1
ATOM 675 N N . THR A 1 92 ? -6.909 -2.833 -17.557 1.00 72.31 92 THR A N 1
ATOM 676 C CA . THR A 1 92 ? -6.182 -1.639 -18.006 1.00 72.31 92 THR A CA 1
ATOM 677 C C . THR A 1 92 ? -4.801 -2.026 -18.520 1.00 72.31 92 THR A C 1
ATOM 679 O O . THR A 1 92 ? -4.479 -1.709 -19.657 1.00 72.31 92 THR A O 1
ATOM 682 N N . VAL A 1 93 ? -4.032 -2.799 -17.746 1.00 72.62 93 VAL A N 1
ATOM 683 C CA . VAL A 1 93 ? -2.706 -3.284 -18.166 1.00 72.62 93 VAL A CA 1
ATOM 684 C C . VAL A 1 93 ? -2.790 -4.189 -19.400 1.00 72.62 93 VAL A C 1
ATOM 686 O O . VAL A 1 93 ? -1.959 -4.074 -20.295 1.00 72.62 93 VAL A O 1
ATOM 689 N N . ALA A 1 94 ? -3.798 -5.058 -19.491 1.00 70.19 94 ALA A N 1
ATOM 690 C CA . ALA A 1 94 ? -3.980 -5.942 -20.640 1.00 70.19 94 ALA A CA 1
ATOM 691 C C . ALA A 1 94 ? -4.304 -5.183 -21.939 1.00 70.19 94 ALA A C 1
ATOM 693 O O . ALA A 1 94 ? -3.944 -5.652 -23.017 1.00 70.19 94 ALA A O 1
ATOM 694 N N . VAL A 1 95 ? -4.985 -4.038 -21.845 1.00 72.62 95 VAL A N 1
ATOM 695 C CA . VAL A 1 95 ? -5.382 -3.216 -22.998 1.00 72.62 95 VAL A CA 1
ATOM 696 C C . VAL A 1 95 ? -4.300 -2.199 -23.368 1.00 72.62 95 VAL A C 1
ATOM 698 O O . VAL A 1 95 ? -4.070 -1.980 -24.551 1.00 72.62 95 VAL A O 1
ATOM 701 N N . SER A 1 96 ? -3.620 -1.596 -22.387 1.00 66.62 96 SER A N 1
ATOM 702 C CA . SER A 1 96 ? -2.632 -0.526 -22.607 1.00 66.62 96 SER A CA 1
ATOM 703 C C . SER A 1 96 ? -1.171 -0.991 -22.558 1.00 66.62 96 SER A C 1
ATOM 705 O O . SER A 1 96 ? -0.263 -0.164 -22.621 1.00 66.62 96 SER A O 1
ATOM 707 N N . GLY A 1 97 ? -0.924 -2.291 -22.369 1.00 61.22 97 GLY A N 1
ATOM 708 C CA . GLY A 1 97 ? 0.412 -2.845 -22.128 1.00 61.22 97 GLY A CA 1
ATOM 709 C C . GLY A 1 97 ? 1.397 -2.629 -23.281 1.00 61.22 97 GLY A C 1
ATOM 710 O O . GLY A 1 97 ? 2.561 -2.322 -23.039 1.00 61.22 97 GLY A O 1
ATOM 711 N N . ASP A 1 98 ? 0.932 -2.720 -24.526 1.00 60.38 98 ASP A N 1
ATOM 712 C CA . ASP A 1 98 ? 1.811 -2.702 -25.706 1.00 60.38 98 ASP A CA 1
ATOM 713 C C . ASP A 1 98 ? 2.438 -1.323 -25.973 1.00 60.38 98 ASP A C 1
ATOM 715 O O . ASP A 1 98 ? 3.552 -1.240 -26.497 1.00 60.38 98 ASP A O 1
ATOM 719 N N . ASP A 1 99 ? 1.763 -0.243 -25.568 1.00 62.84 99 ASP A N 1
ATOM 720 C CA . ASP A 1 99 ? 2.236 1.130 -25.782 1.00 62.84 99 ASP A CA 1
ATOM 721 C C . ASP A 1 99 ? 3.332 1.538 -24.785 1.00 62.84 99 ASP A C 1
ATOM 723 O O . ASP A 1 99 ? 4.176 2.377 -25.101 1.00 62.84 99 ASP A O 1
ATOM 727 N N . TYR A 1 100 ? 3.353 0.924 -23.596 1.00 56.69 100 TYR A N 1
ATOM 728 C CA . TYR A 1 100 ? 4.220 1.334 -22.484 1.00 56.69 100 TYR A CA 1
ATOM 729 C C . TYR A 1 100 ? 5.243 0.276 -22.048 1.00 56.69 100 TYR A C 1
ATOM 731 O O . TYR A 1 100 ? 6.236 0.629 -21.413 1.00 56.69 100 TYR A O 1
ATOM 739 N N . PHE A 1 101 ? 5.050 -1.007 -22.376 1.00 61.84 101 PHE A N 1
ATOM 740 C CA . PHE A 1 101 ? 5.841 -2.108 -21.812 1.00 61.84 101 PHE A CA 1
ATOM 741 C C . PHE A 1 101 ? 6.452 -3.023 -22.883 1.00 61.84 101 PHE A C 1
ATOM 743 O O . PHE A 1 101 ? 6.240 -4.231 -22.896 1.00 61.84 101 PHE A O 1
ATOM 750 N N . ARG A 1 102 ? 7.293 -2.463 -23.760 1.00 62.75 102 ARG A N 1
ATOM 751 C CA . ARG A 1 102 ? 7.980 -3.222 -24.829 1.00 62.75 102 ARG A CA 1
ATOM 752 C C . ARG A 1 102 ? 8.991 -4.271 -24.337 1.00 62.75 102 ARG A C 1
ATOM 754 O O . ARG A 1 102 ? 9.469 -5.071 -25.134 1.00 62.75 102 ARG A O 1
ATOM 761 N N . PHE A 1 103 ? 9.331 -4.261 -23.048 1.00 61.03 103 PHE A N 1
ATOM 762 C CA . PHE A 1 103 ? 10.405 -5.067 -22.453 1.00 61.03 103 PHE A CA 1
ATOM 763 C C . PHE A 1 103 ? 9.906 -6.282 -21.648 1.00 61.03 103 PHE A C 1
ATOM 765 O O . PHE A 1 103 ? 10.710 -6.982 -21.036 1.00 61.03 103 PHE A O 1
ATOM 772 N N . THR A 1 104 ? 8.594 -6.532 -21.580 1.00 67.81 104 THR A N 1
ATOM 773 C CA . THR A 1 104 ? 8.012 -7.649 -20.812 1.00 67.81 104 THR A CA 1
ATOM 774 C C . THR A 1 104 ? 6.742 -8.150 -21.491 1.00 67.81 104 THR A C 1
ATOM 776 O O . THR A 1 104 ? 6.012 -7.383 -22.110 1.00 67.81 104 THR A O 1
ATOM 779 N N . ASP A 1 105 ? 6.474 -9.447 -21.385 1.00 73.56 105 ASP A N 1
ATOM 780 C CA . ASP A 1 105 ? 5.257 -10.066 -21.888 1.00 73.56 105 ASP A CA 1
ATOM 781 C C . ASP A 1 105 ? 4.008 -9.567 -21.140 1.00 73.56 105 ASP A C 1
ATOM 783 O O . ASP A 1 105 ? 3.993 -9.354 -19.923 1.00 73.56 105 ASP A O 1
ATOM 787 N N . ARG A 1 106 ? 2.919 -9.395 -21.894 1.00 74.00 106 ARG A N 1
ATOM 788 C CA . ARG A 1 106 ? 1.643 -8.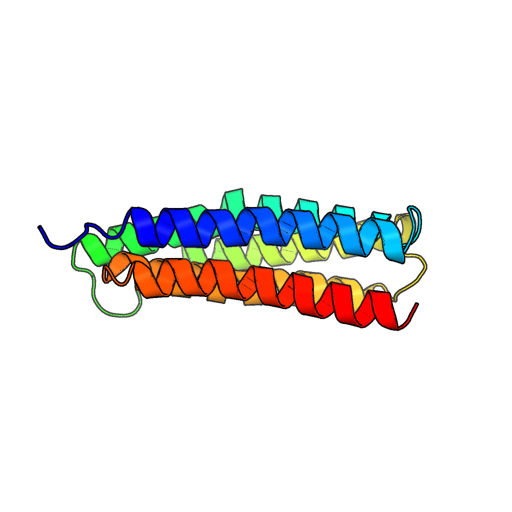873 -21.388 1.00 74.00 106 ARG A CA 1
ATOM 789 C C . ARG A 1 106 ? 1.090 -9.704 -20.225 1.00 74.00 106 ARG A C 1
ATOM 791 O O . ARG A 1 106 ? 0.539 -9.142 -19.280 1.00 74.00 106 ARG A O 1
ATOM 798 N N . GLU A 1 107 ? 1.240 -11.026 -20.281 1.00 76.75 107 GLU A N 1
ATOM 799 C CA . GLU A 1 107 ? 0.756 -11.939 -19.241 1.00 76.75 107 GLU A CA 1
ATOM 800 C C . GLU A 1 107 ? 1.461 -11.696 -17.905 1.00 76.75 107 GLU A C 1
ATOM 802 O O . GLU A 1 107 ? 0.797 -11.548 -16.874 1.00 76.75 107 GLU A O 1
ATOM 807 N N . THR A 1 108 ? 2.787 -11.557 -17.919 1.00 77.56 108 THR A N 1
ATOM 808 C CA . THR A 1 108 ? 3.562 -11.243 -16.715 1.00 77.56 108 THR A CA 1
ATOM 809 C C . THR A 1 108 ? 3.155 -9.909 -16.095 1.00 77.56 108 THR A C 1
ATOM 811 O O . THR A 1 108 ? 2.981 -9.827 -14.877 1.00 77.56 108 THR A O 1
ATOM 814 N N . LEU A 1 109 ? 2.898 -8.875 -16.898 1.00 72.62 109 LEU A N 1
ATOM 815 C CA . LEU A 1 109 ? 2.435 -7.574 -16.392 1.00 72.62 109 LEU A CA 1
ATOM 816 C C . LEU A 1 109 ? 1.050 -7.649 -15.743 1.00 72.62 109 LEU A C 1
ATOM 818 O O . LEU A 1 109 ? 0.828 -7.060 -14.681 1.00 72.62 109 LEU A O 1
ATOM 822 N N . VAL A 1 110 ? 0.127 -8.402 -16.344 1.00 77.12 110 VAL A N 1
ATOM 823 C CA . VAL A 1 110 ? -1.199 -8.653 -15.765 1.00 77.12 110 VAL A CA 1
ATOM 824 C C . VAL A 1 110 ? -1.066 -9.389 -14.431 1.00 77.12 110 VAL A C 1
ATOM 826 O O . VAL A 1 110 ? -1.685 -8.984 -13.442 1.00 77.12 110 VAL A O 1
ATOM 829 N N . MET A 1 111 ? -0.213 -10.415 -14.359 1.00 78.81 111 MET A N 1
ATOM 830 C CA . MET A 1 111 ? 0.064 -11.124 -13.107 1.00 78.81 111 MET A CA 1
ATOM 831 C C . MET A 1 111 ? 0.656 -10.194 -12.042 1.00 78.81 111 MET A C 1
ATOM 833 O O . MET A 1 111 ? 0.208 -10.228 -10.894 1.00 78.81 111 MET A O 1
ATOM 837 N N . PHE A 1 112 ? 1.594 -9.313 -12.406 1.00 78.25 112 PHE A N 1
ATOM 838 C CA . PHE A 1 112 ? 2.150 -8.310 -11.494 1.00 78.25 112 PHE A CA 1
ATOM 839 C C . PHE A 1 112 ? 1.092 -7.331 -10.979 1.00 78.25 112 PHE A C 1
ATOM 841 O O . PHE A 1 112 ? 1.082 -7.015 -9.784 1.00 78.25 112 PHE A O 1
ATOM 848 N N . ALA A 1 113 ? 0.178 -6.872 -11.836 1.00 78.31 113 ALA A N 1
ATOM 849 C CA . ALA A 1 113 ? -0.914 -5.986 -11.440 1.00 78.31 113 ALA A CA 1
ATOM 850 C C . ALA A 1 113 ? -1.849 -6.666 -10.427 1.00 78.31 113 ALA A C 1
ATOM 852 O O . ALA A 1 113 ? -2.131 -6.108 -9.361 1.00 78.31 113 ALA A O 1
ATOM 853 N N . VAL A 1 114 ? -2.261 -7.908 -10.704 1.00 79.56 114 VAL A N 1
ATOM 854 C CA . VAL A 1 114 ? -3.096 -8.707 -9.793 1.00 79.56 114 VAL A CA 1
ATOM 855 C C . VAL A 1 114 ? -2.374 -8.958 -8.467 1.00 79.56 114 VAL A C 1
ATOM 857 O O . VAL A 1 114 ? -2.931 -8.683 -7.401 1.00 79.56 114 VAL A O 1
ATOM 860 N N . ALA A 1 115 ? -1.119 -9.411 -8.514 1.00 83.31 115 ALA A N 1
ATOM 861 C CA . ALA A 1 115 ? -0.307 -9.672 -7.327 1.00 83.31 115 ALA A CA 1
ATOM 862 C C . ALA A 1 115 ? -0.130 -8.412 -6.470 1.00 83.31 115 ALA A C 1
ATOM 864 O O . ALA A 1 115 ? -0.227 -8.476 -5.241 1.00 83.31 115 ALA A O 1
ATOM 865 N N . THR A 1 116 ? 0.057 -7.253 -7.106 1.00 82.00 116 THR A N 1
ATOM 866 C CA . THR A 1 116 ? 0.164 -5.958 -6.427 1.00 82.00 116 THR A CA 1
ATOM 867 C C . THR A 1 116 ? -1.114 -5.633 -5.666 1.00 82.00 116 THR A C 1
ATOM 869 O O . THR A 1 116 ? -1.043 -5.305 -4.479 1.00 82.00 116 THR A O 1
ATOM 872 N N . VAL A 1 117 ? -2.281 -5.752 -6.305 1.00 81.62 117 VAL A N 1
ATOM 873 C CA . VAL A 1 117 ? -3.568 -5.443 -5.665 1.00 81.62 117 VAL A CA 1
ATOM 874 C C . VAL A 1 117 ? -3.861 -6.405 -4.515 1.00 81.62 117 VAL A C 1
ATOM 876 O O . VAL A 1 117 ? -4.196 -5.953 -3.420 1.00 81.62 117 VAL A O 1
ATOM 879 N N . VAL A 1 118 ? -3.672 -7.712 -4.718 1.00 82.94 118 VAL A N 1
ATOM 880 C CA . VAL A 1 118 ? -3.912 -8.734 -3.684 1.00 82.94 118 VAL A CA 1
ATOM 881 C C . VAL A 1 118 ? -2.994 -8.525 -2.480 1.00 82.94 118 VAL A C 1
ATOM 883 O O . VAL A 1 118 ? -3.463 -8.476 -1.340 1.00 82.94 118 VAL A O 1
ATOM 886 N N . THR A 1 119 ? -1.695 -8.335 -2.716 1.00 87.19 119 THR A N 1
ATOM 887 C CA . THR A 1 119 ? -0.714 -8.140 -1.640 1.00 87.19 119 THR A CA 1
ATOM 888 C C . THR A 1 119 ? -1.021 -6.877 -0.840 1.00 87.19 119 THR A C 1
ATOM 890 O O . THR A 1 119 ? -1.020 -6.899 0.393 1.00 87.19 119 THR A O 1
ATOM 893 N N . HIS A 1 120 ? -1.350 -5.774 -1.516 1.00 87.88 120 HIS A N 1
ATOM 894 C CA . HIS A 1 120 ? -1.664 -4.524 -0.828 1.00 87.88 120 HIS A CA 1
ATOM 895 C C . HIS A 1 120 ? -3.025 -4.548 -0.137 1.00 87.88 120 HIS A C 1
ATOM 897 O O . HIS A 1 120 ? -3.192 -3.881 0.882 1.00 87.88 120 HIS A O 1
ATOM 903 N N . PHE A 1 121 ? -3.975 -5.345 -0.619 1.00 86.62 121 PHE A N 1
ATOM 904 C CA . PHE A 1 121 ? -5.223 -5.582 0.091 1.00 86.62 121 PHE A CA 1
ATOM 905 C C . PHE A 1 121 ? -4.996 -6.307 1.420 1.00 86.62 121 PHE A C 1
ATOM 907 O O . PHE A 1 121 ? -5.517 -5.876 2.453 1.00 86.62 121 PHE A O 1
ATOM 914 N N . VAL A 1 122 ? -4.177 -7.364 1.421 1.00 89.00 122 VAL A N 1
ATOM 915 C CA . VAL A 1 122 ? -3.777 -8.054 2.657 1.00 89.00 122 VAL A CA 1
ATOM 916 C C . VAL A 1 122 ? -3.054 -7.081 3.588 1.00 89.00 122 VAL A C 1
ATOM 918 O O . VAL A 1 122 ? -3.354 -7.026 4.782 1.00 89.00 122 VAL A O 1
ATOM 921 N N . PHE A 1 123 ? -2.160 -6.256 3.042 1.00 92.12 123 PHE A N 1
ATOM 922 C CA . PHE A 1 123 ? -1.423 -5.249 3.798 1.00 92.12 123 PHE A CA 1
ATOM 923 C C . PHE A 1 123 ? -2.335 -4.194 4.450 1.00 92.12 123 PHE A C 1
ATOM 925 O O . PHE A 1 123 ? -2.233 -3.960 5.656 1.00 92.12 123 PHE A O 1
ATOM 932 N N . ALA A 1 124 ? -3.260 -3.598 3.693 1.00 91.69 124 ALA A N 1
ATOM 933 C CA . ALA A 1 124 ? -4.215 -2.606 4.191 1.00 91.69 124 ALA A CA 1
ATOM 934 C C . ALA A 1 124 ? -5.181 -3.212 5.220 1.00 91.69 124 ALA A C 1
ATOM 936 O O . ALA A 1 124 ? -5.446 -2.620 6.266 1.00 91.69 124 ALA A O 1
ATOM 937 N N . THR A 1 125 ? -5.642 -4.442 4.980 1.00 91.25 125 THR A N 1
ATOM 938 C CA . THR A 1 125 ? -6.474 -5.188 5.932 1.00 91.25 125 THR A CA 1
ATOM 939 C C . THR A 1 125 ? -5.721 -5.415 7.242 1.00 91.25 125 THR A C 1
ATOM 941 O O . THR A 1 125 ? -6.221 -5.071 8.314 1.00 91.25 125 THR A O 1
ATOM 944 N N . GLY A 1 126 ? -4.488 -5.927 7.170 1.00 93.38 126 GLY A N 1
ATOM 945 C CA . GLY A 1 126 ? -3.632 -6.153 8.335 1.00 93.38 126 GLY A CA 1
ATOM 946 C C . GLY A 1 126 ? -3.374 -4.871 9.126 1.00 93.38 126 GLY A C 1
ATOM 947 O O . GLY A 1 126 ? -3.530 -4.857 10.348 1.00 93.38 126 GLY A O 1
ATOM 948 N N . ARG A 1 127 ? -3.069 -3.765 8.438 1.00 94.50 127 ARG A N 1
ATOM 949 C CA . ARG A 1 127 ? -2.961 -2.434 9.049 1.00 94.50 127 ARG A CA 1
ATOM 950 C C . ARG A 1 127 ? -4.250 -2.013 9.750 1.00 94.50 127 ARG A C 1
ATOM 952 O O . ARG A 1 127 ? -4.188 -1.575 10.899 1.00 94.50 127 ARG A O 1
ATOM 959 N N . GLY A 1 128 ? -5.405 -2.212 9.120 1.00 93.94 128 GLY A N 1
ATOM 960 C CA . GLY A 1 128 ? -6.707 -1.895 9.706 1.00 93.94 128 GLY A CA 1
ATOM 961 C C . GLY A 1 128 ? -6.958 -2.654 11.007 1.00 93.94 128 GLY A C 1
ATOM 962 O O . GLY A 1 128 ? -7.400 -2.069 11.995 1.00 93.94 128 GLY A O 1
ATOM 963 N N . TYR A 1 129 ? -6.586 -3.935 11.055 1.00 94.81 129 TYR A N 1
ATOM 964 C CA . TYR A 1 129 ? -6.640 -4.741 12.276 1.00 94.81 129 TYR A CA 1
ATOM 965 C C . TYR A 1 129 ? -5.675 -4.245 13.359 1.00 94.81 129 TYR A C 1
ATOM 967 O O . TYR A 1 129 ? -6.059 -4.136 14.525 1.00 94.81 129 TYR A O 1
ATOM 975 N N . LEU A 1 130 ? -4.432 -3.911 12.998 1.00 94.94 130 LEU A N 1
ATOM 976 C CA . LEU A 1 130 ? -3.454 -3.367 13.945 1.00 94.94 130 LEU A CA 1
ATOM 977 C C . LEU A 1 130 ? -3.953 -2.059 14.569 1.00 94.94 130 LEU A C 1
ATOM 979 O O . LEU A 1 130 ? -3.925 -1.919 15.791 1.00 94.94 130 LEU A O 1
ATOM 983 N N . ALA A 1 131 ? -4.444 -1.128 13.753 1.00 93.81 131 ALA A N 1
ATOM 984 C CA . ALA A 1 131 ? -4.983 0.14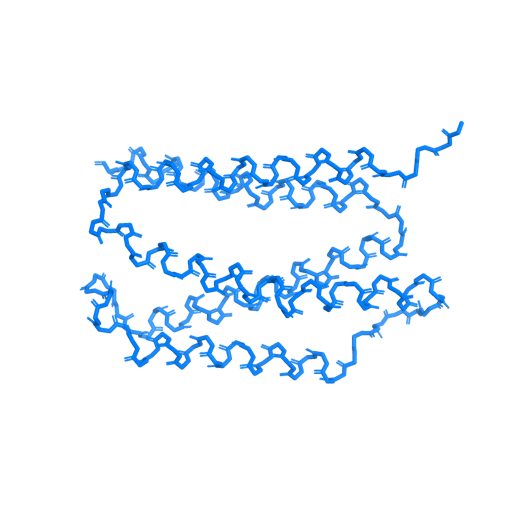0 14.231 1.00 93.81 131 ALA A CA 1
ATOM 985 C C . ALA A 1 131 ? -6.291 -0.045 15.025 1.00 93.81 131 ALA A C 1
ATOM 987 O O . ALA A 1 131 ? -6.431 0.543 16.096 1.00 93.81 131 ALA A O 1
ATOM 988 N N . GLY A 1 132 ? -7.198 -0.923 14.584 1.00 92.62 132 GLY A N 1
ATOM 989 C CA . GLY A 1 132 ? -8.446 -1.232 15.292 1.00 92.62 132 GLY A CA 1
ATOM 990 C C . GLY A 1 132 ? -8.235 -1.830 16.688 1.00 92.62 132 GLY A C 1
ATOM 991 O O . GLY A 1 132 ? -8.975 -1.513 17.614 1.00 92.62 132 GLY A O 1
ATOM 992 N N . PHE A 1 133 ? -7.173 -2.619 16.883 1.00 93.25 133 PHE A N 1
ATOM 993 C CA . PHE A 1 133 ? -6.754 -3.120 18.202 1.00 93.25 133 PHE A CA 1
ATOM 994 C C . PHE A 1 133 ? -5.796 -2.181 18.952 1.00 93.25 133 PHE A C 1
ATOM 996 O O . PHE A 1 133 ? -5.168 -2.589 19.930 1.00 93.25 133 PHE A O 1
ATOM 1003 N N . ARG A 1 134 ? -5.659 -0.925 18.508 1.00 92.44 134 ARG A N 1
ATOM 1004 C CA . ARG A 1 134 ? -4.795 0.101 19.120 1.00 92.44 134 ARG A CA 1
ATOM 1005 C C . ARG A 1 134 ? -3.306 -0.278 19.160 1.00 92.44 134 ARG A C 1
ATOM 1007 O O . ARG A 1 134 ? -2.542 0.229 19.979 1.00 92.44 134 AR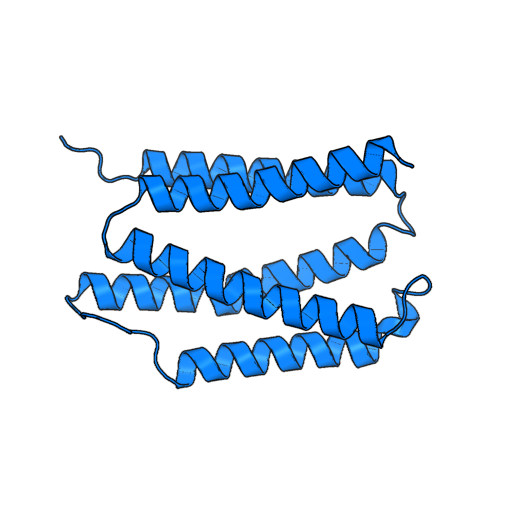G A O 1
ATOM 1014 N N . ARG A 1 135 ? -2.852 -1.149 18.252 1.00 93.69 135 ARG A N 1
ATOM 1015 C CA . ARG A 1 135 ? -1.441 -1.551 18.079 1.00 93.69 135 ARG A CA 1
ATOM 1016 C C . ARG A 1 135 ? -0.707 -0.583 17.144 1.00 93.69 135 ARG A C 1
ATOM 1018 O O . ARG A 1 135 ? -0.080 -0.994 16.166 1.00 93.69 135 ARG A O 1
ATOM 1025 N N . PHE A 1 136 ? -0.760 0.709 17.460 1.00 93.88 136 PHE A N 1
ATOM 1026 C CA . PHE A 1 136 ? -0.284 1.797 16.594 1.00 93.88 136 PHE A CA 1
ATOM 1027 C C . PHE A 1 136 ? 1.211 1.7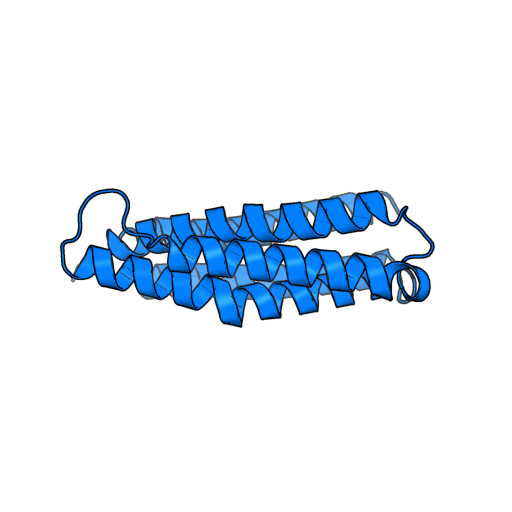14 16.253 1.00 93.88 136 PHE A C 1
ATOM 1029 O O . PHE A 1 136 ? 1.603 1.954 15.113 1.00 93.88 136 PHE A O 1
ATOM 1036 N N . ARG A 1 137 ? 2.044 1.236 17.184 1.00 93.31 137 ARG A N 1
ATOM 1037 C CA . ARG A 1 137 ? 3.471 0.976 16.928 1.00 93.31 137 ARG A CA 1
ATOM 1038 C C . ARG A 1 137 ? 3.713 -0.078 15.848 1.00 93.31 137 ARG A C 1
ATOM 1040 O O . ARG A 1 137 ? 4.616 0.068 15.029 1.00 93.31 137 ARG A O 1
ATOM 1047 N N . ALA A 1 138 ? 2.920 -1.149 15.833 1.00 94.69 138 ALA A N 1
ATOM 1048 C CA . ALA A 1 138 ? 3.024 -2.185 14.807 1.00 94.69 138 ALA A CA 1
ATOM 1049 C C . ALA A 1 138 ? 2.507 -1.676 13.454 1.00 94.69 138 ALA A C 1
ATOM 1051 O O . ALA A 1 138 ? 3.129 -1.937 12.427 1.00 94.69 138 ALA A O 1
ATOM 1052 N N . TYR A 1 139 ? 1.427 -0.890 13.465 1.00 95.00 139 TYR A N 1
ATOM 1053 C CA . TYR A 1 139 ? 0.917 -0.209 12.276 1.00 95.00 139 TYR A CA 1
ATOM 1054 C C . TYR A 1 139 ? 1.991 0.690 11.636 1.00 95.00 139 TYR A C 1
ATOM 1056 O O . TYR A 1 139 ? 2.307 0.533 10.453 1.00 95.00 139 TYR A O 1
ATOM 1064 N N . GLY A 1 140 ? 2.619 1.572 12.424 1.00 93.00 140 GLY A N 1
ATOM 1065 C CA . GLY A 1 140 ? 3.660 2.481 11.938 1.00 93.00 140 GLY A CA 1
ATOM 1066 C C . GLY A 1 140 ? 4.866 1.728 11.375 1.00 93.00 140 GLY A C 1
ATOM 1067 O O . GLY A 1 140 ? 5.303 1.995 10.256 1.00 93.00 140 GLY A O 1
ATOM 1068 N N . ARG A 1 141 ? 5.342 0.702 12.096 1.00 94.88 141 ARG A N 1
ATOM 1069 C CA . ARG A 1 141 ? 6.446 -0.163 11.645 1.00 94.88 141 ARG A CA 1
ATOM 1070 C C . ARG A 1 141 ? 6.140 -0.903 10.350 1.00 94.88 141 ARG A C 1
ATOM 1072 O O . ARG A 1 141 ? 7.017 -0.980 9.502 1.00 94.88 141 ARG A O 1
ATOM 1079 N N . SER A 1 142 ? 4.924 -1.426 10.183 1.00 94.81 142 SER A N 1
ATOM 1080 C CA . SER A 1 142 ? 4.543 -2.129 8.950 1.00 94.81 142 SER A CA 1
ATOM 1081 C C . SER A 1 142 ? 4.601 -1.207 7.726 1.00 94.81 142 SER A C 1
ATOM 1083 O O . SER A 1 142 ? 5.104 -1.603 6.678 1.00 94.81 142 SER A O 1
ATOM 1085 N N . SER A 1 143 ? 4.176 0.049 7.891 1.00 93.00 143 SER A N 1
ATOM 1086 C CA . SER A 1 143 ? 4.212 1.073 6.839 1.00 93.00 143 SER A CA 1
ATOM 1087 C C . SER A 1 143 ? 5.645 1.450 6.469 1.00 93.00 143 SER A C 1
ATOM 1089 O O . SER A 1 143 ? 6.000 1.448 5.291 1.00 93.00 143 SER A O 1
ATOM 1091 N N . ALA A 1 144 ? 6.486 1.693 7.477 1.00 94.06 144 ALA A N 1
ATOM 1092 C CA . ALA A 1 144 ? 7.906 1.961 7.280 1.00 94.06 144 ALA A CA 1
ATOM 1093 C C . ALA A 1 144 ? 8.619 0.784 6.591 1.00 94.06 144 ALA A C 1
ATOM 1095 O O . ALA A 1 144 ? 9.310 0.980 5.594 1.00 94.06 144 ALA A O 1
ATOM 1096 N N . ALA A 1 145 ? 8.409 -0.443 7.076 1.00 94.38 145 ALA A N 1
ATOM 1097 C CA . ALA A 1 145 ? 9.060 -1.646 6.561 1.00 94.38 145 ALA A CA 1
ATOM 1098 C C . ALA A 1 145 ? 8.726 -1.912 5.087 1.00 94.38 145 ALA A C 1
ATOM 1100 O O . ALA A 1 145 ? 9.628 -2.214 4.311 1.00 94.38 145 ALA A O 1
ATOM 1101 N N . ALA A 1 146 ? 7.463 -1.741 4.681 1.00 91.00 146 ALA A N 1
ATOM 1102 C CA . ALA A 1 146 ? 7.061 -1.912 3.286 1.00 91.00 146 ALA A CA 1
ATOM 1103 C C . ALA A 1 146 ? 7.821 -0.960 2.350 1.00 91.00 146 ALA A C 1
ATOM 1105 O O . ALA A 1 146 ? 8.255 -1.357 1.272 1.00 91.00 146 ALA A O 1
ATOM 1106 N N . SER A 1 147 ? 8.023 0.293 2.767 1.00 92.31 147 SER A N 1
ATOM 1107 C CA . SER A 1 147 ? 8.770 1.247 1.952 1.00 92.31 147 SER A CA 1
ATOM 1108 C C . SER A 1 147 ? 10.275 1.008 1.974 1.00 92.31 147 SER A C 1
ATOM 1110 O O . SER A 1 147 ? 10.913 1.140 0.934 1.00 92.31 147 SER A O 1
ATOM 1112 N N . LEU A 1 148 ? 10.843 0.651 3.126 1.00 94.62 148 LEU A N 1
ATOM 1113 C CA . LEU A 1 148 ? 12.264 0.319 3.235 1.00 94.62 148 LEU A CA 1
ATOM 1114 C C . LEU A 1 148 ? 12.616 -0.906 2.389 1.00 94.62 148 LEU A C 1
ATOM 1116 O O . LEU A 1 148 ? 13.663 -0.917 1.750 1.00 94.62 148 LEU A O 1
ATOM 1120 N N . LEU A 1 149 ? 11.720 -1.895 2.314 1.00 94.06 149 LEU A N 1
ATOM 1121 C CA . LEU A 1 149 ? 11.878 -3.043 1.426 1.00 94.06 149 LEU A CA 1
ATOM 1122 C C . LEU A 1 149 ? 11.944 -2.615 -0.047 1.00 94.06 149 LEU A C 1
ATOM 1124 O O . LEU A 1 149 ? 12.830 -3.065 -0.765 1.00 94.06 149 LEU A O 1
ATOM 1128 N N . ARG A 1 150 ? 11.063 -1.705 -0.494 1.00 90.50 150 ARG A N 1
ATOM 1129 C CA . ARG A 1 150 ? 11.117 -1.171 -1.871 1.00 90.50 150 ARG A CA 1
ATOM 1130 C C . ARG A 1 150 ? 12.435 -0.456 -2.156 1.00 90.50 150 ARG A C 1
ATOM 1132 O O . ARG A 1 150 ? 13.017 -0.671 -3.212 1.00 90.50 150 ARG A O 1
ATOM 1139 N N . VAL A 1 151 ? 12.918 0.358 -1.215 1.00 94.94 151 VAL A N 1
ATOM 1140 C CA . VAL A 1 151 ? 14.216 1.042 -1.344 1.00 94.94 151 VAL A CA 1
ATOM 1141 C C . VAL A 1 151 ? 15.361 0.036 -1.419 1.00 94.94 151 VAL A C 1
ATOM 1143 O O . VAL A 1 151 ? 16.221 0.180 -2.278 1.00 94.94 151 VAL A O 1
ATOM 1146 N N . ALA A 1 152 ? 15.362 -0.994 -0.570 1.00 95.25 152 ALA A N 1
ATOM 1147 C CA . ALA A 1 152 ? 16.391 -2.031 -0.587 1.00 95.25 152 ALA A CA 1
ATOM 1148 C C . ALA A 1 152 ? 16.427 -2.777 -1.929 1.00 95.25 152 ALA A C 1
ATOM 1150 O O . ALA A 1 152 ? 17.505 -3.002 -2.473 1.00 95.25 152 ALA A O 1
ATOM 1151 N N . ILE A 1 153 ? 15.257 -3.099 -2.492 1.00 91.81 153 ILE A N 1
ATOM 1152 C CA . ILE A 1 153 ? 15.147 -3.722 -3.817 1.00 91.81 153 ILE A CA 1
ATOM 1153 C C . ILE A 1 153 ? 15.676 -2.780 -4.904 1.00 91.81 153 ILE A C 1
ATOM 1155 O O . ILE A 1 153 ? 16.503 -3.194 -5.709 1.00 91.81 153 ILE A O 1
ATOM 1159 N N . ALA A 1 154 ? 15.253 -1.512 -4.916 1.00 91.56 154 ALA A N 1
ATOM 1160 C CA . ALA A 1 154 ? 15.731 -0.546 -5.907 1.00 91.56 154 ALA A CA 1
ATOM 1161 C C . ALA A 1 154 ? 17.243 -0.314 -5.813 1.00 91.56 154 ALA A C 1
ATOM 1163 O O . ALA A 1 154 ? 17.910 -0.254 -6.838 1.00 91.56 154 ALA A O 1
ATOM 1164 N N . ALA A 1 155 ? 17.792 -0.232 -4.601 1.00 93.56 155 ALA A N 1
ATOM 1165 C CA . ALA A 1 155 ? 19.229 -0.122 -4.392 1.00 93.56 155 ALA A CA 1
ATOM 1166 C C . ALA A 1 155 ? 19.969 -1.366 -4.905 1.00 93.56 155 ALA A C 1
ATOM 1168 O O . ALA A 1 155 ? 20.983 -1.225 -5.575 1.00 93.56 155 ALA A O 1
ATOM 1169 N N . ALA A 1 156 ? 19.452 -2.572 -4.646 1.00 92.62 156 ALA A N 1
ATOM 1170 C CA . ALA A 1 156 ? 20.046 -3.807 -5.154 1.00 92.62 156 ALA A CA 1
ATOM 1171 C C . ALA A 1 156 ? 20.063 -3.845 -6.689 1.00 92.62 156 ALA A C 1
ATOM 1173 O O . ALA A 1 156 ? 21.094 -4.160 -7.271 1.00 92.62 156 ALA A O 1
ATOM 1174 N N . VAL A 1 157 ? 18.959 -3.461 -7.340 1.00 89.94 157 VAL A N 1
ATOM 1175 C CA . VAL A 1 157 ? 18.889 -3.358 -8.807 1.00 89.94 157 VAL A CA 1
ATOM 1176 C C . VAL A 1 157 ? 19.860 -2.296 -9.326 1.00 89.94 157 VAL A C 1
ATOM 1178 O O . VAL A 1 157 ? 20.607 -2.563 -10.260 1.00 89.94 157 VAL A O 1
ATOM 1181 N N . ALA A 1 158 ? 19.918 -1.125 -8.692 1.00 90.19 158 ALA A N 1
ATOM 1182 C CA . ALA A 1 158 ? 20.813 -0.040 -9.093 1.00 90.19 158 ALA A CA 1
ATOM 1183 C C . ALA A 1 158 ? 22.307 -0.393 -8.978 1.00 90.19 158 ALA A C 1
ATOM 1185 O O . ALA A 1 158 ? 23.126 0.259 -9.610 1.00 90.19 158 ALA A O 1
ATOM 1186 N N . LEU A 1 159 ? 22.675 -1.405 -8.185 1.00 91.19 159 LEU A N 1
ATOM 1187 C CA . LEU A 1 159 ? 24.048 -1.918 -8.110 1.00 91.19 159 LEU A CA 1
ATOM 1188 C C . LEU A 1 159 ? 24.384 -2.924 -9.224 1.00 91.19 159 LEU A C 1
ATOM 1190 O O . LEU A 1 159 ? 25.541 -3.321 -9.348 1.00 91.19 159 LEU A O 1
ATOM 1194 N N . THR A 1 160 ? 23.388 -3.374 -9.991 1.00 86.19 160 THR A N 1
ATOM 1195 C CA . THR A 1 160 ? 23.535 -4.400 -11.042 1.00 86.19 160 THR A CA 1
ATOM 1196 C C . THR A 1 160 ? 23.391 -3.868 -12.467 1.00 86.19 160 THR A C 1
ATOM 1198 O O . THR A 1 160 ? 23.634 -4.623 -13.407 1.00 86.19 160 THR A O 1
ATOM 1201 N N . VAL A 1 161 ? 22.988 -2.604 -12.620 1.00 77.62 161 VAL A N 1
ATOM 1202 C CA . VAL A 1 161 ? 22.808 -1.894 -13.898 1.00 77.62 161 VAL A CA 1
ATOM 1203 C C . VAL A 1 161 ? 23.943 -0.895 -14.065 1.00 77.62 161 VAL A C 1
ATOM 1205 O O . VAL A 1 161 ? 24.488 -0.820 -15.185 1.00 77.62 161 VAL A O 1
#

Foldseek 3Di:
DPPLLPVLQVLLVVLLVVLQVLLLVLLCVLLDDQRCQLVVVLVVLLVCCCVVQLLVQLVQLLVCLLVPDDDDDRDPVSVVSLVVSLVVQLVCLLVCVVVRPVPDDSVVVSVVSNCSSVVVNVLSNVLSVCVSVSVSNVSSNSSNVVSVVSSVVSVVVSVVD